Protein AF-A0A2M8Q5Z3-F1 (afdb_monomer_lite)

Radius of gyration: 21.31 Å; chains: 1; bounding box: 56×25×76 Å

Sequence (165 aa):
MDSPRSTAPQQAVLAGLPIGLMGVLLVVLALLYMAWPPNFKNAPSSYTVSHWDRMAGTDTPEGQNVERPSGYIIHQGLDALAYYMVFQSLVAIGGLAWTGDRSMYLLLMVSGSYGIIYTASLGLVIGPIVAAVGYGMVLWLGILGWSAHTSKESSTSELKHVEVL

Structure (mmCIF, N/CA/C/O backbone):
data_AF-A0A2M8Q5Z3-F1
#
_entry.id   AF-A0A2M8Q5Z3-F1
#
loop_
_atom_site.group_PDB
_atom_site.id
_atom_site.type_symbol
_atom_site.label_atom_id
_atom_site.label_alt_id
_atom_site.label_comp_id
_atom_site.label_asym_id
_atom_site.label_entity_id
_atom_site.label_seq_id
_atom_site.pdbx_PDB_ins_code
_atom_site.Cartn_x
_atom_site.Cartn_y
_atom_site.Cartn_z
_atom_site.occupancy
_atom_site.B_iso_or_equiv
_atom_site.auth_seq_id
_atom_site.auth_comp_id
_atom_site.auth_asym_id
_atom_site.auth_atom_id
_atom_site.pdbx_PDB_model_num
ATOM 1 N N . MET A 1 1 ? -31.964 -4.762 30.214 1.00 48.03 1 MET A N 1
ATOM 2 C CA . MET A 1 1 ? -31.389 -3.405 30.124 1.00 48.03 1 MET A CA 1
ATOM 3 C C . MET A 1 1 ? -30.036 -3.572 29.472 1.00 48.03 1 MET A C 1
ATOM 5 O O . MET A 1 1 ? -29.122 -4.056 30.124 1.00 48.03 1 MET A O 1
ATOM 9 N N . ASP A 1 2 ? -29.953 -3.301 28.173 1.00 46.41 2 ASP A N 1
ATOM 10 C CA . ASP A 1 2 ? -28.711 -3.452 27.421 1.00 46.41 2 ASP A CA 1
ATOM 11 C C . ASP A 1 2 ? -27.790 -2.282 27.762 1.00 46.41 2 ASP A C 1
ATOM 13 O O . ASP A 1 2 ? -28.097 -1.130 27.452 1.00 46.41 2 ASP A O 1
ATOM 17 N N . SER A 1 3 ? -26.682 -2.564 28.448 1.00 45.94 3 SER A N 1
ATOM 18 C CA . SER A 1 3 ? -25.642 -1.565 28.684 1.00 45.94 3 SER A CA 1
ATOM 19 C C . SER A 1 3 ? -25.176 -0.988 27.343 1.00 45.94 3 SER A C 1
ATOM 21 O O . SER A 1 3 ? -24.934 -1.759 26.407 1.00 45.94 3 SER A O 1
ATOM 23 N N . PRO A 1 4 ? -25.020 0.343 27.221 1.00 50.12 4 PRO A N 1
ATOM 24 C CA . PRO A 1 4 ? -24.547 0.957 25.991 1.00 50.12 4 PRO A CA 1
ATOM 25 C C . PRO A 1 4 ? -23.151 0.412 25.680 1.00 50.12 4 PRO A C 1
ATOM 27 O O . PRO A 1 4 ? -22.175 0.724 26.363 1.00 50.12 4 PRO A O 1
ATOM 30 N N . ARG A 1 5 ? -23.047 -0.447 24.657 1.00 56.69 5 ARG A N 1
ATOM 31 C CA . ARG A 1 5 ? -21.754 -0.890 24.127 1.00 56.69 5 ARG A CA 1
ATOM 32 C C . ARG A 1 5 ? -20.983 0.362 23.726 1.00 56.69 5 ARG A C 1
ATOM 34 O O . ARG A 1 5 ? -21.401 1.065 22.813 1.00 56.69 5 ARG A O 1
ATOM 41 N N . SER A 1 6 ? -19.867 0.621 24.406 1.00 50.75 6 SER A N 1
ATOM 42 C CA . SER A 1 6 ? -18.929 1.692 24.065 1.00 50.75 6 SER A CA 1
ATOM 43 C C . SER A 1 6 ? -18.607 1.653 22.563 1.00 50.75 6 SER A C 1
ATOM 45 O O . SER A 1 6 ? -17.987 0.705 22.068 1.00 50.75 6 SER A O 1
ATOM 47 N N . THR A 1 7 ? -19.086 2.667 21.838 1.00 59.47 7 THR A N 1
ATOM 48 C CA . THR A 1 7 ? -18.916 2.861 20.388 1.00 59.47 7 THR A CA 1
ATOM 49 C C . THR A 1 7 ? -17.586 3.529 20.038 1.00 59.47 7 THR A C 1
ATOM 51 O O . THR A 1 7 ? -17.220 3.579 18.866 1.00 59.47 7 THR A O 1
ATOM 54 N N . ALA A 1 8 ? -16.833 4.000 21.036 1.00 60.94 8 ALA A N 1
ATOM 55 C CA . ALA A 1 8 ? -15.576 4.727 20.865 1.00 60.94 8 ALA A CA 1
ATOM 56 C C . ALA A 1 8 ? -14.548 4.039 19.932 1.00 60.94 8 ALA A C 1
ATOM 58 O O . ALA A 1 8 ? -14.011 4.715 19.054 1.00 60.94 8 ALA A O 1
ATOM 59 N N . PRO A 1 9 ? -14.293 2.715 20.018 1.00 60.94 9 PRO A N 1
ATOM 60 C CA . PRO A 1 9 ? -13.337 2.069 19.118 1.00 60.94 9 PRO A CA 1
ATOM 61 C C . PRO A 1 9 ? -13.866 1.944 17.683 1.00 60.94 9 PRO A C 1
ATOM 63 O O . PRO A 1 9 ? -13.096 2.073 16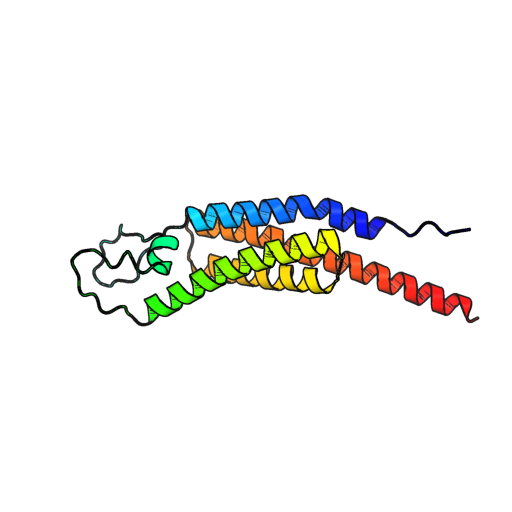.740 1.00 60.94 9 PRO A O 1
ATOM 66 N N . GLN A 1 10 ? -15.178 1.770 17.493 1.00 67.12 10 GLN A N 1
ATOM 67 C CA . GLN A 1 10 ? -15.778 1.799 16.154 1.00 67.12 10 GLN A CA 1
ATOM 68 C C . GLN A 1 10 ? -15.706 3.200 15.540 1.00 67.12 10 GLN A C 1
ATOM 70 O O . GLN A 1 10 ? -15.409 3.335 14.359 1.00 67.12 10 GLN A O 1
ATOM 75 N N . GLN A 1 11 ? -15.918 4.245 16.340 1.00 72.00 11 GLN A N 1
ATOM 76 C CA . GLN A 1 11 ? -15.814 5.629 15.879 1.00 72.00 11 GLN A CA 1
ATOM 77 C C . GLN A 1 11 ? -14.384 5.998 15.471 1.00 72.00 11 GLN A C 1
ATOM 79 O O . GLN A 1 11 ? -14.207 6.635 14.437 1.00 72.00 11 GLN A O 1
ATOM 84 N N . ALA A 1 12 ? -13.366 5.554 16.215 1.00 68.25 12 ALA A N 1
ATOM 85 C CA . ALA A 1 12 ? -11.964 5.773 15.849 1.00 68.25 12 ALA A CA 1
ATOM 86 C C . ALA A 1 12 ? -11.599 5.106 14.508 1.00 68.25 12 ALA A C 1
ATOM 88 O O . ALA A 1 12 ? -10.922 5.706 13.675 1.00 68.25 12 ALA A O 1
ATOM 89 N N . VAL A 1 13 ? -12.100 3.891 14.267 1.00 70.06 13 VAL A N 1
ATOM 90 C CA . VAL A 1 13 ? -11.884 3.152 13.010 1.00 70.06 13 VAL A CA 1
ATOM 91 C C . VAL A 1 13 ? -12.611 3.822 11.843 1.00 70.06 13 VAL A C 1
ATOM 93 O O . VAL A 1 13 ? -12.023 4.025 10.781 1.00 70.06 13 VAL A O 1
ATOM 96 N N . LEU A 1 14 ? -13.862 4.237 12.050 1.00 76.75 14 LEU A N 1
ATOM 97 C CA . LEU A 1 14 ? -14.647 4.968 11.052 1.00 76.75 14 LEU A CA 1
ATOM 98 C C . LEU A 1 14 ? -14.034 6.334 10.716 1.00 76.75 14 LEU A C 1
ATOM 100 O O . LEU A 1 14 ? -14.067 6.742 9.559 1.00 76.75 14 LEU A O 1
ATOM 104 N N . ALA A 1 15 ? -13.424 7.010 11.691 1.00 81.75 15 ALA A N 1
ATOM 105 C CA . ALA A 1 15 ? -12.713 8.267 11.468 1.00 81.75 15 ALA A CA 1
ATOM 106 C C . ALA A 1 15 ? -11.403 8.078 10.680 1.00 81.75 15 ALA A C 1
ATOM 108 O O . ALA A 1 15 ? -11.011 8.963 9.921 1.00 81.75 15 ALA A O 1
ATOM 109 N N . GLY A 1 16 ? -10.732 6.931 10.833 1.00 81.94 16 GLY A N 1
ATOM 110 C CA . GLY A 1 16 ? -9.494 6.609 10.116 1.00 81.94 16 GLY A CA 1
ATOM 111 C C . GLY A 1 16 ? -9.700 6.084 8.689 1.00 81.94 16 GLY A C 1
ATOM 112 O O . GLY A 1 16 ? -8.804 6.208 7.853 1.00 81.94 16 GLY A O 1
ATOM 113 N N . LEU A 1 17 ? -10.872 5.525 8.380 1.00 87.31 17 LEU A N 1
ATOM 114 C CA . LEU A 1 17 ? -11.184 4.935 7.073 1.00 87.31 17 LEU A CA 1
ATOM 115 C C . LEU A 1 17 ? -10.971 5.888 5.877 1.00 87.31 17 LEU A C 1
ATOM 117 O O . LEU A 1 17 ? -10.312 5.474 4.919 1.00 87.31 17 LEU A O 1
ATOM 121 N N . PRO A 1 18 ? -11.434 7.157 5.908 1.00 89.94 18 PRO A N 1
ATOM 122 C CA . PRO A 1 18 ? -11.180 8.113 4.827 1.00 89.94 18 PRO A CA 1
ATOM 123 C C . PRO A 1 18 ? -9.688 8.357 4.574 1.00 89.94 18 PRO A C 1
ATOM 125 O O . PRO A 1 18 ? -9.274 8.484 3.425 1.00 89.94 18 PRO A O 1
ATOM 128 N N . ILE A 1 19 ? -8.873 8.370 5.635 1.00 90.38 19 ILE A N 1
ATOM 129 C CA . ILE A 1 19 ? -7.418 8.565 5.549 1.00 90.38 19 ILE A CA 1
ATOM 130 C C . ILE A 1 19 ? -6.771 7.365 4.853 1.00 90.38 19 ILE A C 1
ATOM 132 O O . ILE A 1 19 ? -5.963 7.551 3.945 1.00 90.38 19 ILE A O 1
ATOM 136 N N . GLY A 1 20 ? -7.154 6.140 5.229 1.00 88.50 20 GLY A N 1
ATOM 137 C CA . GLY A 1 20 ? -6.661 4.927 4.573 1.00 88.50 20 GLY A CA 1
ATOM 138 C C . GLY A 1 20 ? -7.065 4.848 3.102 1.00 88.50 20 GLY A C 1
ATOM 139 O O . GLY A 1 20 ? -6.227 4.543 2.258 1.00 88.50 20 GLY A O 1
ATOM 140 N N . LEU A 1 21 ? -8.318 5.185 2.775 1.00 92.75 21 LEU A N 1
ATOM 141 C CA . LEU A 1 21 ? -8.805 5.227 1.392 1.00 92.75 21 LEU A CA 1
ATOM 142 C C . LEU A 1 21 ? -8.077 6.281 0.551 1.00 92.75 21 LEU A C 1
ATOM 144 O O . LEU A 1 21 ? -7.680 5.986 -0.575 1.00 92.75 21 LEU A O 1
ATOM 148 N N . MET A 1 22 ? -7.855 7.483 1.094 1.00 94.25 22 MET A N 1
ATOM 149 C CA . MET A 1 22 ? -7.023 8.497 0.440 1.00 94.25 22 MET A CA 1
ATOM 150 C C . MET A 1 22 ? -5.593 7.997 0.231 1.00 94.25 22 MET A C 1
ATOM 152 O O . MET A 1 22 ? -5.038 8.197 -0.845 1.00 94.25 22 MET A O 1
ATOM 156 N N . GLY A 1 23 ? -5.021 7.309 1.222 1.00 92.25 23 GLY A N 1
ATOM 157 C CA . GLY A 1 23 ? -3.711 6.674 1.112 1.00 92.25 23 GLY A CA 1
ATOM 158 C C . GLY A 1 23 ? -3.642 5.702 -0.063 1.00 92.25 23 GLY A C 1
ATOM 159 O O . GLY A 1 23 ? -2.775 5.838 -0.922 1.00 92.25 23 GLY A O 1
ATOM 160 N N . VAL A 1 24 ? -4.602 4.778 -0.163 1.00 91.81 24 VAL A N 1
ATOM 161 C CA . VAL A 1 24 ? -4.679 3.826 -1.282 1.00 91.81 24 VAL A CA 1
ATOM 162 C C . VAL A 1 24 ? -4.856 4.540 -2.622 1.00 91.81 24 VAL A C 1
ATOM 164 O O . VAL A 1 24 ? -4.175 4.192 -3.584 1.00 91.81 24 VAL A O 1
ATOM 167 N N . LEU A 1 25 ? -5.720 5.555 -2.696 1.00 93.19 25 LEU A N 1
ATOM 168 C CA . LEU A 1 25 ? -5.918 6.336 -3.918 1.00 93.19 25 LEU A CA 1
ATOM 169 C C . LEU A 1 25 ? -4.616 7.010 -4.372 1.00 93.19 25 LEU A C 1
ATOM 171 O O . LEU A 1 25 ? -4.281 6.952 -5.554 1.00 93.19 25 LEU A O 1
ATOM 175 N N . LEU A 1 26 ? -3.859 7.601 -3.443 1.00 91.62 26 LEU A N 1
ATOM 176 C CA . LEU A 1 26 ? -2.551 8.189 -3.732 1.00 91.62 26 LEU A CA 1
ATOM 177 C C . LEU A 1 26 ? -1.564 7.145 -4.252 1.00 91.62 26 LEU A C 1
ATOM 179 O O . LEU A 1 26 ? -0.860 7.427 -5.217 1.00 91.62 26 LEU A O 1
ATOM 183 N N . VAL A 1 27 ? -1.535 5.943 -3.667 1.00 89.50 27 VAL A N 1
ATOM 184 C CA . VAL A 1 27 ? -0.677 4.854 -4.156 1.00 89.50 27 VAL A CA 1
ATOM 185 C C . VAL A 1 27 ? -1.080 4.428 -5.566 1.00 89.50 27 VAL A C 1
ATOM 187 O O . VAL A 1 27 ? -0.211 4.303 -6.420 1.00 89.50 27 VAL A O 1
ATOM 190 N N . VAL A 1 28 ? -2.374 4.234 -5.840 1.00 88.94 28 VAL A N 1
ATOM 191 C CA . VAL A 1 28 ? -2.861 3.852 -7.177 1.00 88.94 28 VAL A CA 1
ATOM 192 C C . VAL A 1 28 ? -2.457 4.897 -8.211 1.00 88.94 28 VAL A C 1
ATOM 194 O O . VAL A 1 28 ? -1.878 4.549 -9.236 1.00 88.94 28 VAL A O 1
ATOM 197 N N . LEU A 1 29 ? -2.707 6.178 -7.929 1.00 87.56 29 LEU A N 1
ATOM 198 C CA . LEU A 1 29 ? -2.307 7.266 -8.818 1.00 87.56 29 LEU A CA 1
ATOM 199 C C . LEU A 1 29 ? -0.786 7.285 -9.002 1.00 87.56 29 LEU A C 1
ATOM 201 O O . LEU A 1 29 ? -0.306 7.336 -10.129 1.00 87.56 29 LEU A O 1
ATOM 205 N N . ALA A 1 30 ? -0.017 7.178 -7.920 1.00 85.25 30 ALA A N 1
ATOM 206 C CA . ALA A 1 30 ? 1.436 7.178 -7.993 1.00 85.25 30 ALA A CA 1
ATOM 207 C C . ALA A 1 30 ? 1.985 6.004 -8.813 1.00 85.25 30 ALA A C 1
ATOM 209 O O . ALA A 1 30 ? 2.879 6.221 -9.620 1.00 85.25 30 ALA A O 1
ATOM 210 N N . LEU A 1 31 ? 1.433 4.795 -8.667 1.00 81.25 31 LEU A N 1
ATOM 211 C CA . LEU A 1 31 ? 1.847 3.618 -9.436 1.00 81.25 31 LEU A CA 1
ATOM 212 C C . LEU A 1 31 ? 1.505 3.741 -10.925 1.00 81.25 31 LEU A C 1
ATOM 214 O O . LEU A 1 31 ? 2.308 3.326 -11.757 1.00 81.25 31 LEU A O 1
ATOM 218 N N . LEU A 1 32 ? 0.360 4.342 -11.267 1.00 76.81 32 LEU A N 1
ATOM 219 C CA . LEU A 1 32 ? -0.025 4.596 -12.662 1.00 76.81 32 LEU A CA 1
ATOM 220 C C . LEU A 1 32 ? 0.880 5.636 -13.338 1.00 76.81 32 LEU A C 1
ATOM 222 O O . LEU A 1 32 ? 1.149 5.524 -14.530 1.00 76.81 32 LEU A O 1
ATOM 226 N N . TYR A 1 33 ? 1.365 6.629 -12.587 1.00 71.06 33 TYR A N 1
ATOM 227 C CA . TYR A 1 33 ? 2.251 7.685 -13.095 1.00 71.06 33 TYR A CA 1
ATOM 228 C C . TYR A 1 33 ? 3.746 7.431 -12.821 1.00 71.06 33 TYR A C 1
ATOM 230 O O . TYR A 1 33 ? 4.588 8.253 -13.188 1.00 71.06 33 TYR A O 1
ATOM 238 N N . MET A 1 34 ? 4.107 6.315 -12.177 1.00 68.94 34 MET A N 1
ATOM 239 C CA . MET A 1 34 ? 5.496 5.989 -11.853 1.00 68.94 34 MET A CA 1
ATOM 240 C C . MET A 1 34 ? 6.237 5.483 -13.087 1.00 68.94 34 MET A C 1
ATOM 242 O O . MET A 1 34 ? 6.003 4.378 -13.582 1.00 68.94 34 MET A O 1
ATOM 246 N N . ALA A 1 35 ? 7.192 6.293 -13.532 1.00 62.47 35 ALA A N 1
ATOM 247 C CA . ALA A 1 35 ? 8.222 5.892 -14.471 1.00 62.47 35 ALA A CA 1
ATOM 248 C C . ALA A 1 35 ? 9.518 5.590 -13.707 1.00 62.47 35 ALA A C 1
ATOM 250 O O . ALA A 1 35 ? 9.911 6.317 -12.793 1.00 62.47 35 ALA A O 1
ATOM 251 N N . TRP A 1 36 ? 10.180 4.502 -14.081 1.00 61.25 36 TRP A N 1
ATOM 252 C CA . TRP A 1 36 ? 11.426 4.032 -13.485 1.00 61.25 36 TRP A CA 1
ATOM 253 C C . TRP A 1 36 ? 12.537 4.034 -14.539 1.00 61.25 36 TRP A C 1
ATOM 255 O O . TRP A 1 36 ? 12.310 3.542 -15.647 1.00 61.25 36 TRP A O 1
ATOM 265 N N . PRO A 1 37 ? 13.746 4.530 -14.235 1.00 59.19 37 PRO A N 1
ATOM 266 C CA . PRO A 1 37 ? 14.870 4.451 -15.166 1.00 59.19 37 PRO A CA 1
ATOM 267 C C . PRO A 1 37 ? 15.250 2.984 -15.398 1.00 59.19 37 PRO A C 1
ATOM 269 O O . PRO A 1 37 ? 15.461 2.252 -14.430 1.00 59.19 37 PRO A O 1
ATOM 272 N N . PRO A 1 38 ? 15.351 2.483 -16.639 1.00 57.59 38 PRO A N 1
ATOM 273 C CA . PRO A 1 38 ? 15.774 1.114 -16.813 1.00 57.59 38 PRO A CA 1
ATOM 274 C C . PRO A 1 38 ? 17.261 0.970 -16.472 1.00 57.59 38 PRO A C 1
ATOM 276 O O . PRO A 1 38 ? 18.092 1.813 -16.800 1.00 57.59 38 PRO A O 1
ATOM 279 N N . ASN A 1 39 ? 17.628 -0.170 -15.897 1.00 55.50 39 ASN A N 1
ATOM 280 C CA . ASN A 1 39 ? 19.021 -0.502 -15.589 1.00 55.50 39 ASN A CA 1
ATOM 281 C C . ASN A 1 39 ? 19.791 -1.056 -16.805 1.00 55.50 39 ASN A C 1
ATOM 283 O O . ASN A 1 39 ? 20.622 -1.955 -16.668 1.00 55.50 39 ASN A O 1
ATOM 287 N N . PHE A 1 40 ? 19.524 -0.564 -18.017 1.00 59.53 40 PHE A N 1
ATOM 288 C CA . PHE A 1 40 ? 20.279 -0.996 -19.191 1.00 59.53 40 PHE A CA 1
ATOM 289 C C . PHE A 1 40 ? 21.566 -0.171 -19.281 1.00 59.53 40 PHE A C 1
ATOM 291 O O . PHE A 1 40 ? 21.512 1.043 -19.444 1.00 59.53 40 PHE A O 1
ATOM 298 N N . LYS A 1 41 ? 22.730 -0.837 -19.222 1.00 51.97 41 LYS A N 1
ATOM 299 C CA . LYS A 1 41 ? 24.072 -0.217 -19.327 1.00 51.97 41 LYS A CA 1
ATOM 300 C C . LYS A 1 41 ? 24.244 0.723 -20.534 1.00 51.97 41 LYS A C 1
ATOM 302 O O . LYS A 1 41 ? 25.132 1.565 -20.506 1.00 51.97 41 LYS A O 1
ATOM 307 N N . ASN A 1 42 ? 23.404 0.563 -21.558 1.00 55.34 42 ASN A N 1
ATOM 308 C CA . ASN A 1 42 ? 23.439 1.308 -22.814 1.00 55.34 42 ASN A CA 1
ATOM 309 C C . ASN A 1 42 ? 22.145 2.099 -23.095 1.00 55.34 42 ASN A C 1
ATOM 311 O O . ASN A 1 42 ? 21.986 2.603 -24.206 1.00 55.34 42 ASN A O 1
ATOM 315 N N . ALA A 1 43 ? 21.201 2.186 -22.148 1.00 54.19 43 ALA A N 1
ATOM 316 C CA . ALA A 1 43 ? 20.040 3.051 -22.338 1.00 54.19 43 ALA A CA 1
ATOM 317 C C . ALA A 1 43 ? 20.462 4.526 -22.219 1.00 54.19 43 ALA A C 1
ATOM 319 O O . ALA A 1 43 ? 21.297 4.854 -21.370 1.00 54.19 43 ALA A O 1
ATOM 320 N N . PRO A 1 44 ? 19.889 5.427 -23.039 1.00 56.84 44 PRO A N 1
ATOM 321 C CA . PRO A 1 44 ? 20.049 6.862 -22.849 1.00 56.84 44 PRO A CA 1
ATOM 322 C C . PRO A 1 44 ? 19.704 7.237 -21.405 1.00 56.84 44 PRO A C 1
ATOM 324 O O . PRO A 1 44 ? 18.724 6.736 -20.857 1.00 56.84 44 PRO A O 1
ATOM 327 N N . SER A 1 45 ? 20.467 8.149 -20.801 1.00 55.44 45 SER A N 1
ATOM 328 C CA . SER A 1 45 ? 20.274 8.590 -19.408 1.00 55.44 45 SER A CA 1
ATOM 329 C C . SER A 1 45 ? 18.897 9.211 -19.120 1.00 55.44 45 SER A C 1
ATOM 331 O O . SER A 1 45 ? 18.555 9.422 -17.960 1.00 55.44 45 SER A O 1
ATOM 333 N N . SER A 1 46 ? 18.112 9.504 -20.159 1.00 56.28 46 SER A N 1
ATOM 334 C CA . SER A 1 46 ? 16.751 10.039 -20.094 1.00 56.28 46 SER A CA 1
ATOM 335 C C . SER A 1 46 ? 15.649 8.999 -20.311 1.00 56.28 46 SER A C 1
ATOM 337 O O . SER A 1 46 ? 14.471 9.343 -20.216 1.00 56.28 46 SER A O 1
ATOM 339 N N . TYR A 1 47 ? 15.985 7.749 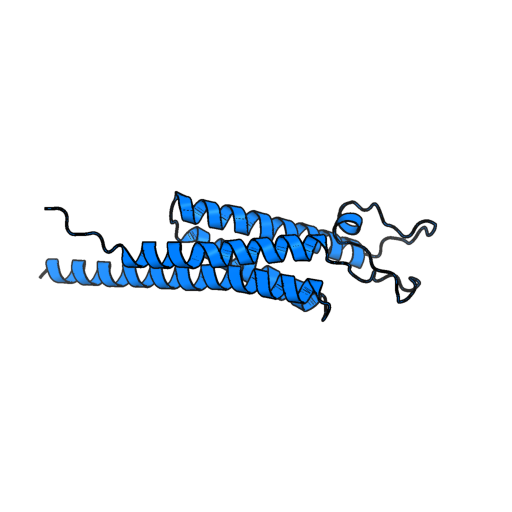-20.634 1.00 59.34 47 TYR A N 1
ATOM 340 C CA . TYR A 1 47 ? 14.967 6.734 -20.866 1.00 59.34 47 TYR A CA 1
ATOM 341 C C . TYR A 1 47 ? 14.404 6.275 -19.519 1.00 59.34 47 TYR A C 1
ATOM 343 O O . TYR A 1 47 ? 15.144 5.989 -18.585 1.00 59.34 47 TYR A O 1
ATOM 351 N N . THR A 1 48 ? 13.084 6.223 -19.405 1.00 66.69 48 THR A N 1
ATOM 352 C CA . THR A 1 48 ? 12.370 5.680 -18.246 1.00 66.69 48 THR A CA 1
ATOM 353 C C . THR A 1 48 ? 11.242 4.812 -18.781 1.00 66.69 48 THR A C 1
ATOM 355 O O . THR A 1 48 ? 10.688 5.107 -19.835 1.00 66.69 48 THR A O 1
ATOM 358 N N . VAL A 1 49 ? 10.946 3.714 -18.096 1.00 67.69 49 VAL A N 1
ATOM 359 C CA . VAL A 1 49 ? 9.888 2.771 -18.469 1.00 67.69 49 VAL A CA 1
ATOM 360 C C . VAL A 1 49 ? 8.791 2.876 -17.429 1.00 67.69 49 VAL A C 1
ATOM 362 O O . VAL A 1 49 ? 9.082 2.953 -16.229 1.00 67.69 49 VAL A O 1
ATOM 365 N N . SER A 1 50 ? 7.536 2.885 -17.867 1.00 69.44 50 SER A N 1
ATOM 366 C CA . SER A 1 50 ? 6.419 2.827 -16.931 1.00 69.44 50 SER A CA 1
ATOM 367 C C . SER A 1 50 ? 6.398 1.470 -16.210 1.00 69.44 50 SER A C 1
ATOM 369 O O . SER A 1 50 ? 6.854 0.450 -16.732 1.00 69.44 50 SER A O 1
ATOM 371 N N . HIS A 1 51 ? 5.861 1.424 -14.990 1.00 70.62 51 HIS A N 1
ATOM 372 C CA . HIS A 1 51 ? 5.639 0.146 -14.296 1.00 70.62 51 HIS A CA 1
ATOM 373 C C . HIS A 1 51 ? 4.772 -0.823 -15.099 1.00 70.62 51 HIS A C 1
ATOM 375 O O . HIS A 1 51 ? 4.997 -2.033 -15.072 1.00 70.62 51 HIS A O 1
ATOM 381 N N . TRP A 1 52 ? 3.762 -0.293 -15.789 1.00 66.75 52 TRP A N 1
ATOM 382 C CA . TRP A 1 52 ? 2.836 -1.103 -16.564 1.00 66.75 52 TRP A CA 1
ATOM 383 C C . TRP A 1 52 ? 3.548 -1.802 -17.720 1.00 66.75 52 TRP A C 1
ATOM 385 O O . TRP A 1 52 ? 3.426 -3.017 -17.865 1.00 66.75 52 TRP A O 1
ATOM 395 N N . ASP A 1 53 ? 4.370 -1.067 -18.465 1.00 71.44 53 ASP A N 1
ATOM 396 C CA . ASP A 1 53 ? 5.082 -1.611 -19.622 1.00 71.44 53 ASP A CA 1
ATOM 397 C C . ASP A 1 53 ? 6.160 -2.616 -19.200 1.00 71.44 53 ASP A C 1
ATOM 399 O O . ASP A 1 53 ? 6.378 -3.634 -19.866 1.00 71.44 53 ASP A O 1
ATOM 403 N N . ARG A 1 54 ? 6.774 -2.404 -18.027 1.00 72.06 54 ARG A N 1
ATOM 404 C CA . ARG A 1 54 ? 7.686 -3.380 -17.420 1.00 72.06 54 ARG A CA 1
ATOM 405 C C . ARG A 1 54 ? 6.972 -4.656 -16.973 1.00 72.06 54 ARG A C 1
ATOM 407 O O . ARG A 1 54 ? 7.500 -5.745 -17.186 1.00 72.06 54 ARG A O 1
ATOM 414 N N . MET A 1 55 ? 5.781 -4.553 -16.384 1.00 71.12 55 MET A N 1
ATOM 415 C CA . MET A 1 55 ? 4.979 -5.723 -16.003 1.00 71.12 55 MET A CA 1
ATOM 416 C C . MET A 1 55 ? 4.441 -6.489 -17.207 1.00 71.12 55 MET A C 1
ATOM 418 O O . MET A 1 55 ? 4.503 -7.718 -17.208 1.00 71.12 55 MET A O 1
ATOM 422 N N . ALA A 1 56 ? 3.949 -5.788 -18.227 1.00 72.75 56 ALA A N 1
ATOM 423 C CA . ALA A 1 56 ? 3.451 -6.390 -19.459 1.00 72.75 56 ALA A CA 1
ATOM 424 C C . ALA A 1 56 ? 4.585 -6.981 -20.316 1.00 72.75 56 ALA A C 1
ATOM 426 O O . ALA A 1 56 ? 4.336 -7.798 -21.202 1.00 72.75 56 ALA A O 1
ATOM 427 N N . GLY A 1 57 ? 5.836 -6.597 -20.038 1.00 66.25 57 GLY A N 1
ATOM 428 C CA . GLY A 1 57 ? 7.007 -7.029 -20.793 1.00 66.25 57 GLY A CA 1
ATOM 429 C C . GLY A 1 57 ? 6.987 -6.539 -22.241 1.00 66.25 57 GLY A C 1
ATOM 430 O O . GLY A 1 57 ? 7.632 -7.167 -23.083 1.00 66.25 57 GLY A O 1
ATOM 431 N N . THR A 1 58 ? 6.224 -5.475 -22.508 1.00 64.19 58 THR A N 1
ATOM 432 C CA . THR A 1 58 ? 5.986 -4.872 -23.825 1.00 64.19 58 THR A CA 1
ATOM 433 C C . THR A 1 58 ? 7.119 -3.935 -24.220 1.00 64.19 58 THR A C 1
ATOM 435 O O . THR A 1 58 ? 7.564 -3.990 -25.361 1.00 64.19 58 THR A O 1
ATOM 438 N N . ASP A 1 59 ? 7.668 -3.178 -23.265 1.00 60.53 59 ASP A N 1
ATOM 439 C CA . ASP A 1 59 ? 8.836 -2.322 -23.488 1.00 60.53 59 ASP A CA 1
ATOM 440 C C . ASP A 1 59 ? 10.132 -3.043 -23.101 1.00 60.53 59 ASP A C 1
ATOM 442 O O . ASP A 1 59 ? 10.735 -2.845 -22.039 1.00 60.53 59 ASP A O 1
ATOM 446 N N . THR A 1 60 ? 10.599 -3.900 -24.002 1.00 56.03 60 THR A N 1
ATOM 447 C CA . THR A 1 60 ? 12.042 -3.975 -24.262 1.00 56.03 60 THR A CA 1
ATOM 448 C C . THR A 1 60 ? 12.359 -2.872 -25.266 1.00 56.03 60 THR A C 1
ATOM 450 O O . THR A 1 60 ? 11.625 -2.794 -26.248 1.00 56.03 60 THR A O 1
ATOM 453 N N . PRO A 1 61 ? 13.392 -2.030 -25.065 1.00 51.41 61 PRO A N 1
ATOM 454 C CA . PRO A 1 61 ? 13.675 -0.919 -25.971 1.00 51.41 61 PRO A CA 1
ATOM 455 C C . PRO A 1 61 ? 13.688 -1.419 -27.420 1.00 51.41 61 PRO A C 1
ATOM 457 O O . PRO A 1 61 ? 14.490 -2.293 -27.768 1.00 51.41 61 PRO A O 1
ATOM 460 N N . GLU A 1 62 ? 12.739 -0.921 -28.220 1.00 40.91 62 GLU A N 1
ATOM 461 C CA . GLU A 1 62 ? 12.532 -1.344 -29.603 1.00 40.91 62 GLU A CA 1
ATOM 462 C C . GLU A 1 62 ? 13.871 -1.321 -30.351 1.00 40.91 62 GLU A C 1
ATOM 464 O O . GLU A 1 62 ? 14.554 -0.300 -30.427 1.00 40.91 62 GLU A O 1
ATOM 469 N N . GLY A 1 63 ? 14.275 -2.478 -30.876 1.00 46.31 63 GLY A N 1
ATOM 470 C CA . GLY A 1 63 ? 15.466 -2.602 -31.718 1.00 46.31 63 GLY A CA 1
ATOM 471 C C . GLY A 1 63 ? 16.739 -3.097 -31.032 1.00 46.31 63 GLY A C 1
ATOM 472 O O . GLY A 1 63 ? 17.748 -3.263 -31.717 1.00 46.31 63 GLY A O 1
ATOM 473 N N . GLN A 1 64 ? 16.730 -3.408 -29.734 1.00 47.47 64 GLN A N 1
ATOM 474 C CA . GLN A 1 64 ? 17.852 -4.105 -29.104 1.00 47.47 64 GLN A CA 1
ATOM 475 C C . GLN A 1 64 ? 17.397 -5.458 -28.547 1.00 47.47 64 GLN A C 1
ATOM 477 O O . GLN A 1 64 ? 16.562 -5.521 -27.650 1.00 47.47 64 GLN A O 1
ATOM 482 N N . ASN A 1 65 ? 17.998 -6.550 -29.040 1.00 50.53 65 ASN A N 1
ATOM 483 C CA . ASN A 1 65 ? 17.989 -7.871 -28.395 1.00 50.53 65 ASN A CA 1
ATOM 484 C C . ASN A 1 65 ? 18.769 -7.800 -27.066 1.00 50.53 65 ASN A C 1
ATOM 486 O O . ASN A 1 65 ? 19.777 -8.483 -26.885 1.00 50.53 65 ASN A O 1
ATOM 490 N N . VAL A 1 66 ? 18.377 -6.902 -26.160 1.00 55.16 66 VAL A N 1
ATOM 491 C CA . VAL A 1 66 ? 18.971 -6.802 -24.833 1.00 55.16 66 VAL A CA 1
ATOM 492 C C . VAL A 1 66 ? 18.490 -8.030 -24.086 1.00 55.16 66 VAL A C 1
ATOM 494 O O . VAL A 1 66 ? 17.311 -8.134 -23.746 1.00 55.16 66 VAL A O 1
ATOM 497 N N . GLU A 1 67 ? 19.397 -8.978 -23.857 1.00 55.59 67 GLU A N 1
ATOM 498 C CA . GLU A 1 67 ? 19.197 -10.021 -22.856 1.00 55.59 67 GLU A CA 1
ATOM 499 C C . GLU A 1 67 ? 18.647 -9.362 -21.596 1.00 55.59 67 GLU A C 1
ATOM 501 O O . GLU A 1 67 ? 19.300 -8.489 -21.022 1.00 55.59 67 GLU A O 1
ATOM 506 N N . ARG A 1 68 ? 17.423 -9.732 -21.199 1.00 60.75 68 ARG A N 1
ATOM 507 C CA . ARG A 1 68 ? 16.789 -9.203 -19.989 1.00 60.75 68 ARG A CA 1
ATOM 508 C C . ARG A 1 68 ? 17.720 -9.531 -18.818 1.00 60.75 68 ARG A C 1
ATOM 510 O O . ARG A 1 68 ? 17.825 -10.706 -18.459 1.00 60.75 68 ARG A O 1
ATOM 517 N N . PRO A 1 69 ? 18.410 -8.543 -18.220 1.00 65.62 69 PRO A N 1
ATOM 518 C CA . PRO A 1 69 ? 19.301 -8.840 -17.114 1.00 65.62 69 PRO A CA 1
ATOM 519 C C . PRO A 1 69 ? 18.466 -9.384 -15.951 1.00 65.62 69 PRO A C 1
ATOM 521 O O . PRO A 1 69 ? 17.319 -8.975 -15.770 1.00 65.62 69 PRO A O 1
ATOM 524 N N . SER A 1 70 ? 19.029 -10.277 -15.136 1.00 67.88 70 SER A N 1
ATOM 525 C CA . SER A 1 70 ? 18.330 -10.894 -13.993 1.00 67.88 70 SER A CA 1
ATOM 526 C C . SER A 1 70 ? 17.670 -9.870 -13.056 1.00 67.88 70 SER A C 1
ATOM 528 O O . SER A 1 70 ? 16.592 -10.124 -12.522 1.00 67.88 70 SER A O 1
ATOM 530 N N . GLY A 1 71 ? 18.252 -8.672 -12.929 1.00 66.94 71 GLY A N 1
ATOM 531 C CA . GLY A 1 71 ? 17.662 -7.550 -12.194 1.00 66.94 71 GLY A CA 1
ATOM 532 C C . GLY A 1 71 ? 16.311 -7.067 -12.741 1.00 66.94 71 GLY A C 1
ATOM 533 O O . GLY A 1 71 ? 15.455 -6.670 -11.959 1.00 66.94 71 GLY A O 1
ATOM 534 N N . TYR A 1 72 ? 16.067 -7.144 -14.054 1.00 68.81 72 TYR A N 1
ATOM 535 C CA . TYR A 1 72 ? 14.796 -6.732 -14.667 1.00 68.81 72 TYR A CA 1
ATOM 536 C C . TYR A 1 72 ? 13.631 -7.622 -14.213 1.00 68.81 72 TYR A C 1
ATOM 538 O O . TYR A 1 72 ? 12.570 -7.111 -13.868 1.00 68.81 72 TYR A O 1
ATOM 546 N N . ILE A 1 73 ? 13.853 -8.940 -14.140 1.00 73.25 73 ILE A N 1
ATOM 547 C CA . ILE A 1 73 ? 12.849 -9.911 -13.673 1.00 73.25 73 ILE A CA 1
ATOM 548 C C . ILE A 1 73 ? 12.522 -9.672 -12.194 1.00 73.25 73 ILE A C 1
ATOM 550 O O . ILE A 1 73 ? 11.358 -9.707 -11.800 1.00 73.25 73 ILE A O 1
ATOM 554 N N . ILE A 1 74 ? 13.541 -9.382 -11.379 1.00 77.56 74 ILE A N 1
ATOM 555 C CA . ILE A 1 74 ? 13.355 -9.062 -9.957 1.00 77.56 74 ILE A CA 1
ATOM 556 C C . ILE A 1 74 ? 12.492 -7.806 -9.807 1.00 77.56 74 ILE A C 1
ATOM 558 O O . ILE A 1 74 ? 11.524 -7.825 -9.051 1.00 77.56 74 ILE A O 1
ATOM 562 N N . HIS A 1 75 ? 12.786 -6.740 -10.556 1.00 73.50 75 HIS A N 1
ATOM 563 C CA . HIS A 1 75 ? 11.977 -5.520 -10.523 1.00 73.50 75 HIS A CA 1
ATOM 564 C C . HIS A 1 75 ? 10.542 -5.760 -11.000 1.00 73.50 75 HIS A C 1
ATOM 566 O O . HIS A 1 75 ? 9.617 -5.297 -10.348 1.00 73.50 75 HIS A O 1
ATOM 572 N N . GLN A 1 76 ? 10.338 -6.547 -12.059 1.00 76.25 76 GLN A N 1
ATOM 573 C CA . GLN A 1 76 ? 9.000 -6.922 -12.524 1.00 76.25 76 GLN A CA 1
ATOM 574 C C . GLN A 1 76 ? 8.196 -7.658 -11.437 1.00 76.25 76 GLN A C 1
ATOM 576 O O . GLN A 1 76 ? 7.016 -7.374 -11.232 1.00 76.25 76 GLN A O 1
ATOM 581 N N . GLY A 1 77 ? 8.840 -8.572 -10.703 1.00 82.31 77 GLY A N 1
ATOM 582 C CA . GLY A 1 77 ? 8.230 -9.260 -9.565 1.00 82.31 77 GLY A CA 1
ATOM 583 C C . GLY A 1 77 ? 7.899 -8.319 -8.403 1.00 82.31 77 GLY A C 1
ATOM 584 O O . GLY A 1 77 ? 6.834 -8.443 -7.801 1.00 82.31 77 GLY A O 1
ATOM 585 N N . LEU A 1 78 ? 8.776 -7.356 -8.105 1.00 83.38 78 LEU A N 1
ATOM 586 C CA . LEU A 1 78 ? 8.527 -6.347 -7.073 1.00 83.38 78 LEU A CA 1
ATOM 587 C C . LEU A 1 78 ? 7.391 -5.390 -7.457 1.00 83.38 78 LEU A C 1
ATOM 589 O O . LEU A 1 78 ? 6.591 -5.034 -6.597 1.00 83.38 78 LEU A O 1
ATOM 593 N N . ASP A 1 79 ? 7.267 -5.023 -8.732 1.00 82.25 79 ASP A N 1
ATOM 594 C CA . ASP A 1 79 ? 6.142 -4.218 -9.213 1.00 82.25 79 ASP A CA 1
ATOM 595 C C . ASP A 1 79 ? 4.827 -4.972 -9.042 1.00 82.25 79 ASP A C 1
ATOM 597 O O . ASP A 1 79 ? 3.887 -4.445 -8.450 1.00 82.25 79 ASP A O 1
ATOM 601 N N . ALA A 1 80 ? 4.770 -6.228 -9.498 1.00 85.00 80 ALA A N 1
ATOM 602 C CA . ALA A 1 80 ? 3.591 -7.075 -9.339 1.00 85.00 80 ALA A CA 1
ATOM 603 C C . ALA A 1 80 ? 3.211 -7.228 -7.859 1.00 85.00 80 ALA A C 1
ATOM 605 O O . ALA A 1 80 ? 2.033 -7.156 -7.503 1.00 85.00 80 ALA A O 1
ATOM 606 N N . LEU A 1 81 ? 4.211 -7.368 -6.983 1.00 88.62 81 LEU A N 1
ATOM 607 C CA . LEU A 1 81 ? 4.006 -7.417 -5.542 1.00 88.62 81 LEU A CA 1
ATOM 608 C C . LEU A 1 81 ? 3.482 -6.082 -4.991 1.00 88.62 81 LEU A C 1
ATOM 610 O O . LEU A 1 81 ? 2.593 -6.094 -4.146 1.00 88.62 81 LEU A O 1
ATOM 614 N N . ALA A 1 82 ? 3.939 -4.934 -5.495 1.00 86.69 82 ALA A N 1
ATOM 615 C CA . ALA A 1 82 ? 3.391 -3.631 -5.120 1.00 86.69 82 ALA A CA 1
ATOM 616 C C . ALA A 1 82 ? 1.906 -3.497 -5.504 1.00 86.69 82 ALA A C 1
ATOM 618 O O . ALA A 1 82 ? 1.100 -3.086 -4.670 1.00 86.69 82 ALA A O 1
ATOM 619 N N . TYR A 1 83 ? 1.506 -3.914 -6.710 1.00 86.94 83 TYR A N 1
ATOM 620 C CA . TYR A 1 83 ? 0.086 -3.944 -7.098 1.00 86.94 83 TYR A CA 1
ATOM 621 C C . TYR A 1 83 ? -0.731 -4.914 -6.240 1.00 86.94 83 TYR A C 1
ATOM 623 O O . TYR A 1 83 ? -1.850 -4.593 -5.830 1.00 86.94 83 TYR A O 1
ATOM 631 N N . TYR A 1 84 ? -0.164 -6.074 -5.910 1.00 91.62 84 TYR A N 1
ATOM 632 C CA . TYR A 1 84 ? -0.787 -7.017 -4.988 1.00 91.62 84 TYR A CA 1
ATOM 633 C C . TYR A 1 84 ? -1.002 -6.402 -3.595 1.00 91.62 84 TYR A C 1
ATOM 635 O O . TYR A 1 84 ? -2.072 -6.570 -3.017 1.00 91.62 84 TYR A O 1
ATOM 643 N N . MET A 1 85 ? -0.047 -5.626 -3.076 1.00 92.94 85 MET A N 1
ATOM 644 C CA . MET A 1 85 ? -0.175 -4.949 -1.777 1.00 92.94 85 MET A CA 1
ATOM 645 C C . MET A 1 85 ? -1.238 -3.847 -1.786 1.00 92.94 85 MET A C 1
ATOM 647 O O . MET A 1 85 ? -1.948 -3.670 -0.793 1.00 92.94 85 MET A O 1
ATOM 651 N N . VAL A 1 86 ? -1.410 -3.140 -2.907 1.00 91.94 86 VAL A N 1
ATOM 652 C CA . VAL A 1 86 ? -2.540 -2.215 -3.099 1.00 91.94 86 VAL A CA 1
ATOM 653 C C . VAL A 1 86 ? -3.865 -2.964 -3.047 1.00 91.94 86 VAL A C 1
ATOM 655 O O . VAL A 1 86 ? -4.765 -2.574 -2.302 1.00 91.94 86 VAL A O 1
ATOM 658 N N . PHE A 1 87 ? -3.979 -4.065 -3.792 1.00 93.44 87 PHE A N 1
ATOM 659 C CA . PHE A 1 87 ? -5.176 -4.902 -3.777 1.00 93.44 87 PHE A CA 1
ATOM 660 C C . PHE A 1 87 ? -5.470 -5.437 -2.368 1.00 93.44 87 PHE A C 1
ATOM 662 O O . PHE A 1 87 ? -6.594 -5.327 -1.882 1.00 93.44 87 PHE A O 1
ATOM 669 N N . GLN A 1 88 ? -4.449 -5.928 -1.666 1.00 94.69 88 GLN A N 1
ATOM 670 C CA . GLN A 1 88 ? -4.554 -6.379 -0.282 1.00 94.69 88 GLN A CA 1
ATOM 671 C C . GLN A 1 88 ? -5.014 -5.255 0.657 1.00 94.69 88 GLN A C 1
ATOM 673 O O . GLN A 1 88 ? -5.835 -5.505 1.536 1.00 94.69 88 GLN A O 1
ATOM 678 N N . SER A 1 89 ? -4.542 -4.021 0.459 1.00 92.50 89 SER A N 1
ATOM 679 C CA . SER A 1 89 ? -4.970 -2.857 1.246 1.00 92.50 89 SER A CA 1
ATOM 680 C C . SER A 1 89 ? -6.454 -2.548 1.037 1.00 92.50 89 SER A C 1
ATOM 682 O O . SER A 1 89 ? -7.169 -2.293 2.003 1.00 92.50 89 SER A O 1
ATOM 684 N N . LEU A 1 90 ? -6.945 -2.631 -0.206 1.00 93.62 90 LEU A N 1
ATOM 685 C CA . LEU A 1 90 ? -8.371 -2.476 -0.521 1.00 93.62 90 LEU A CA 1
ATOM 686 C C . LEU A 1 90 ? -9.219 -3.566 0.137 1.00 93.62 90 LEU A C 1
ATOM 688 O O . LEU A 1 90 ? -10.240 -3.260 0.753 1.00 93.62 90 LEU A O 1
ATOM 692 N N . VAL A 1 91 ? -8.783 -4.826 0.047 1.00 94.44 91 VAL A N 1
ATOM 693 C CA . VAL A 1 91 ? -9.463 -5.961 0.688 1.00 94.44 91 VAL A CA 1
ATOM 694 C C . VAL A 1 91 ? -9.479 -5.797 2.205 1.00 94.44 91 VAL A C 1
ATOM 696 O O . VAL A 1 91 ? -10.517 -6.009 2.820 1.00 94.44 91 VAL A O 1
ATOM 699 N N . ALA A 1 92 ? -8.371 -5.372 2.814 1.00 93.25 92 ALA A N 1
ATOM 700 C CA . ALA A 1 92 ? -8.287 -5.151 4.253 1.00 93.25 92 ALA A CA 1
ATOM 701 C C . ALA A 1 92 ? -9.171 -3.981 4.714 1.00 93.25 92 ALA A C 1
ATOM 703 O O . ALA A 1 92 ? -9.862 -4.104 5.721 1.00 93.25 92 ALA A O 1
ATOM 704 N N . ILE A 1 93 ? -9.224 -2.876 3.962 1.00 90.56 93 ILE A N 1
ATOM 705 C CA . ILE A 1 93 ? -10.136 -1.754 4.235 1.00 90.56 93 ILE A CA 1
ATOM 706 C C . ILE A 1 93 ? -11.602 -2.194 4.117 1.00 90.56 93 ILE A C 1
ATOM 708 O O . ILE A 1 93 ? -12.399 -1.919 5.015 1.00 90.56 93 ILE A O 1
ATOM 712 N N . GLY A 1 94 ? -11.963 -2.906 3.046 1.00 89.75 94 GLY A N 1
ATOM 713 C CA . GLY A 1 94 ? -13.313 -3.448 2.868 1.00 89.75 94 GLY A CA 1
ATOM 714 C C . GLY A 1 94 ? -13.680 -4.458 3.959 1.00 89.75 94 GLY A C 1
ATOM 715 O O . GLY A 1 94 ? -14.781 -4.413 4.504 1.00 89.75 94 GLY A O 1
ATOM 716 N N . GLY A 1 95 ? -12.729 -5.312 4.339 1.00 88.62 95 GLY A N 1
ATOM 717 C CA . GLY A 1 95 ? -12.850 -6.256 5.445 1.00 88.62 95 GLY A CA 1
ATOM 718 C C . GLY A 1 95 ? -13.075 -5.552 6.780 1.00 88.62 95 GLY A C 1
ATOM 719 O O . GLY A 1 95 ? -13.998 -5.911 7.500 1.00 88.62 95 GLY A O 1
ATOM 720 N N . LEU A 1 96 ? -12.318 -4.495 7.088 1.00 87.62 96 LEU A N 1
ATOM 721 C CA . LEU A 1 96 ? -12.534 -3.680 8.289 1.00 87.62 96 LEU A CA 1
ATOM 722 C C . LEU A 1 96 ? -13.917 -3.038 8.321 1.00 87.62 96 LEU A C 1
ATOM 724 O O . LEU A 1 96 ? -14.558 -3.042 9.369 1.00 87.62 96 LEU A O 1
ATOM 728 N N . ALA A 1 97 ? -14.384 -2.511 7.188 1.00 85.69 97 ALA A N 1
ATOM 729 C CA . ALA A 1 97 ? -15.712 -1.918 7.092 1.00 85.69 97 ALA A CA 1
ATOM 730 C C . ALA A 1 97 ? -16.834 -2.954 7.295 1.00 85.69 97 ALA A C 1
ATOM 732 O O . ALA A 1 97 ? -17.896 -2.603 7.805 1.00 85.69 97 ALA A O 1
ATOM 733 N N . TRP A 1 98 ? -16.601 -4.218 6.921 1.00 87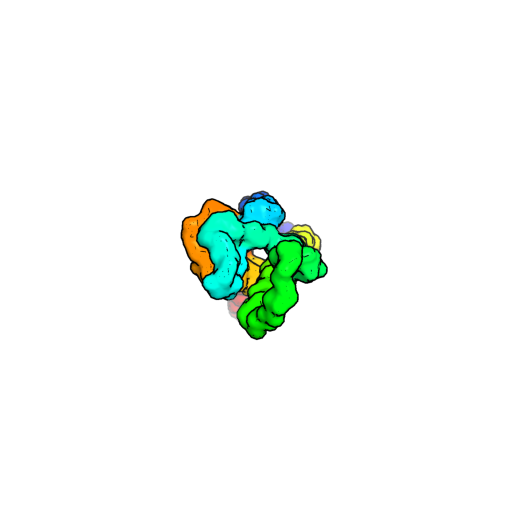.25 98 TRP A N 1
ATOM 734 C CA . TRP A 1 98 ? -17.603 -5.283 6.990 1.00 87.25 98 TRP A CA 1
ATOM 735 C C . TRP A 1 98 ? -17.580 -6.078 8.300 1.00 87.25 98 TRP A C 1
ATOM 737 O O . TRP A 1 98 ? -18.610 -6.242 8.949 1.00 87.25 98 TRP A O 1
ATOM 747 N N . THR A 1 99 ? -16.420 -6.614 8.680 1.00 86.44 99 THR A N 1
ATOM 748 C CA . THR A 1 99 ? -16.265 -7.523 9.826 1.00 86.44 99 THR A CA 1
ATOM 749 C C . THR A 1 99 ? -15.694 -6.830 11.057 1.00 86.44 99 THR A C 1
ATOM 751 O O . THR A 1 99 ? -15.931 -7.290 12.173 1.00 86.44 99 THR A O 1
ATOM 754 N N . GLY A 1 100 ? -14.932 -5.746 10.878 1.00 82.50 100 GLY A N 1
ATOM 755 C CA . GLY A 1 100 ? -14.167 -5.115 11.956 1.00 82.50 100 GLY A CA 1
ATOM 756 C C . GLY A 1 100 ? -13.079 -6.017 12.552 1.00 82.50 100 GLY A C 1
ATOM 757 O O . GLY A 1 100 ? -12.645 -5.767 13.676 1.00 82.50 100 GLY A O 1
ATOM 758 N N . ASP A 1 101 ? -12.663 -7.070 11.837 1.00 87.12 101 ASP A N 1
ATOM 759 C CA . ASP A 1 101 ? -11.701 -8.052 12.337 1.00 87.12 101 ASP A CA 1
ATOM 760 C C . ASP A 1 101 ? -10.309 -7.436 12.533 1.00 87.12 101 ASP A C 1
ATOM 762 O O . ASP A 1 101 ? -9.764 -6.732 11.678 1.00 87.12 101 ASP A O 1
ATOM 766 N N . ARG A 1 102 ? -9.705 -7.766 13.673 1.00 85.31 102 ARG A N 1
ATOM 767 C CA . ARG A 1 102 ? -8.376 -7.339 14.085 1.00 85.31 102 ARG A CA 1
ATOM 768 C C . ARG A 1 102 ? -7.289 -7.780 13.097 1.00 85.31 102 ARG A C 1
ATOM 770 O O . ARG A 1 102 ? -6.307 -7.060 12.908 1.00 85.31 102 ARG A O 1
ATOM 777 N N . SER A 1 103 ? -7.467 -8.934 12.451 1.00 91.62 103 SER A N 1
ATOM 778 C CA . SER A 1 103 ? -6.528 -9.459 11.449 1.00 91.62 103 SER A CA 1
ATOM 779 C C . SER A 1 103 ? -6.333 -8.505 10.260 1.00 91.62 103 SER A C 1
ATOM 781 O O . SER A 1 103 ? -5.236 -8.419 9.705 1.00 91.62 103 SER A O 1
ATOM 783 N N . MET A 1 104 ? -7.349 -7.707 9.922 1.00 92.00 104 MET A N 1
ATOM 784 C CA . MET A 1 104 ? -7.294 -6.773 8.799 1.00 92.00 104 MET A CA 1
ATOM 785 C C . MET A 1 104 ? -6.346 -5.598 9.065 1.00 92.00 104 MET A C 1
ATOM 787 O O . MET A 1 104 ? -5.682 -5.133 8.142 1.00 92.00 104 MET A O 1
ATOM 791 N N . TYR A 1 105 ? -6.186 -5.162 10.322 1.00 92.31 105 TYR A N 1
ATOM 792 C CA . TYR A 1 105 ? -5.180 -4.147 10.662 1.00 92.31 105 TYR A CA 1
ATOM 793 C C . TYR A 1 105 ? -3.755 -4.657 10.433 1.00 92.31 105 TYR A C 1
ATOM 795 O O . TYR A 1 105 ? -2.908 -3.890 9.982 1.00 92.31 105 TYR A O 1
ATOM 803 N N . LEU A 1 106 ? -3.490 -5.947 10.685 1.00 94.00 106 LEU A N 1
ATOM 804 C CA . LEU A 1 106 ? -2.183 -6.548 10.391 1.00 94.00 106 LEU A CA 1
ATOM 805 C C . LEU A 1 106 ? -1.903 -6.545 8.889 1.00 94.00 106 LEU A C 1
ATOM 807 O O . LEU A 1 106 ? -0.790 -6.226 8.480 1.00 94.00 106 LEU A O 1
ATOM 811 N N . LEU A 1 107 ? -2.911 -6.834 8.061 1.00 94.31 107 LEU A N 1
ATOM 812 C CA . LEU A 1 107 ? -2.771 -6.757 6.605 1.00 94.31 107 LEU A CA 1
ATOM 813 C C . LEU A 1 107 ? -2.446 -5.326 6.145 1.00 94.31 107 LEU A C 1
ATOM 815 O O . LEU A 1 107 ? -1.584 -5.158 5.283 1.00 94.31 107 LEU A O 1
ATOM 819 N N . LEU A 1 108 ? -3.066 -4.300 6.743 1.00 94.12 108 LEU A N 1
ATOM 820 C CA . LEU A 1 108 ? -2.739 -2.891 6.469 1.00 94.12 108 LEU A CA 1
ATOM 821 C C . LEU A 1 108 ? -1.328 -2.512 6.927 1.00 94.12 108 LEU A C 1
ATOM 823 O O . LEU A 1 108 ? -0.624 -1.796 6.219 1.00 94.12 108 LEU A O 1
ATOM 827 N N . MET A 1 109 ? -0.888 -3.006 8.086 1.00 96.25 109 MET A N 1
ATOM 828 C CA . MET A 1 109 ? 0.475 -2.769 8.562 1.00 96.25 109 MET A CA 1
ATOM 829 C C . MET A 1 109 ? 1.510 -3.397 7.627 1.00 96.25 109 MET A C 1
ATOM 831 O O . MET A 1 109 ? 2.450 -2.726 7.215 1.00 96.25 109 MET A O 1
ATOM 835 N N . VAL A 1 110 ? 1.325 -4.667 7.254 1.00 95.81 110 VAL A N 1
ATOM 836 C CA . VAL A 1 110 ? 2.255 -5.392 6.376 1.00 95.81 110 VAL A CA 1
ATOM 837 C C . VAL A 1 110 ? 2.334 -4.730 5.001 1.00 95.81 110 VAL A C 1
ATOM 839 O O . VAL A 1 110 ? 3.434 -4.463 4.517 1.00 95.81 110 VAL A O 1
ATOM 842 N N . SER A 1 111 ? 1.187 -4.417 4.395 1.00 94.12 111 SER A N 1
ATOM 843 C CA . SER A 1 111 ? 1.131 -3.754 3.085 1.00 94.12 111 SER A CA 1
ATOM 844 C C . SER A 1 111 ? 1.717 -2.341 3.119 1.00 94.12 111 SER A C 1
ATOM 846 O O . SER A 1 111 ? 2.533 -1.999 2.263 1.00 94.12 111 SER A O 1
ATOM 848 N N . GLY A 1 112 ? 1.381 -1.543 4.136 1.00 93.50 112 GLY A N 1
ATOM 849 C CA . GLY A 1 112 ? 1.923 -0.201 4.332 1.00 93.50 112 GLY A CA 1
ATOM 850 C C . GLY A 1 112 ? 3.439 -0.194 4.549 1.00 93.50 112 GLY A C 1
ATOM 851 O O . GLY A 1 112 ? 4.156 0.545 3.877 1.00 93.50 112 GLY A O 1
ATOM 852 N N . SER A 1 113 ? 3.963 -1.055 5.428 1.00 95.88 113 SER A N 1
ATOM 853 C CA . SER A 1 113 ? 5.410 -1.172 5.659 1.00 95.88 113 SER A CA 1
ATOM 854 C C . SER A 1 113 ? 6.159 -1.652 4.417 1.00 95.88 113 SER A C 1
ATOM 856 O O . SER A 1 113 ? 7.183 -1.065 4.068 1.00 95.88 113 SER A O 1
ATOM 858 N N . TYR A 1 114 ? 5.644 -2.674 3.724 1.00 94.06 114 TYR A N 1
ATOM 859 C CA . TYR A 1 114 ? 6.231 -3.141 2.468 1.00 94.06 114 TYR A CA 1
ATOM 860 C C . TYR A 1 114 ? 6.288 -2.012 1.437 1.00 94.06 114 TYR A C 1
ATOM 862 O O . TYR A 1 114 ? 7.342 -1.760 0.858 1.00 94.06 114 TYR A O 1
ATOM 870 N N . GLY A 1 115 ? 5.174 -1.305 1.241 1.00 90.50 115 GLY A N 1
ATOM 871 C CA . GLY A 1 115 ? 5.071 -0.242 0.254 1.00 90.50 115 GLY A CA 1
ATOM 872 C C . GLY A 1 115 ? 6.029 0.920 0.517 1.00 90.50 115 GLY A C 1
ATOM 873 O O . GLY A 1 115 ? 6.648 1.419 -0.423 1.00 90.50 115 GLY A O 1
ATOM 874 N N . ILE A 1 116 ? 6.236 1.302 1.782 1.00 92.56 116 ILE A N 1
ATOM 875 C CA . ILE A 1 116 ? 7.236 2.313 2.166 1.00 92.56 116 ILE A CA 1
ATOM 876 C C . ILE A 1 116 ? 8.654 1.832 1.841 1.00 92.56 116 ILE A C 1
ATOM 878 O O . ILE A 1 116 ? 9.412 2.563 1.211 1.00 92.56 116 ILE A O 1
ATOM 882 N N . ILE A 1 117 ? 9.020 0.608 2.238 1.00 91.56 117 ILE A N 1
ATOM 883 C CA . ILE A 1 117 ? 10.365 0.058 1.987 1.00 91.56 117 ILE A CA 1
ATOM 884 C C . ILE A 1 117 ? 10.628 -0.034 0.483 1.00 91.56 117 ILE A C 1
ATOM 886 O O . ILE A 1 117 ? 11.684 0.376 0.001 1.00 91.56 117 ILE A O 1
ATOM 890 N N . TYR A 1 118 ? 9.646 -0.537 -0.262 1.00 86.94 118 TYR A N 1
ATOM 891 C CA . TYR A 1 118 ? 9.715 -0.658 -1.707 1.00 86.94 118 TYR A CA 1
ATOM 892 C C . TYR A 1 118 ? 9.886 0.711 -2.369 1.00 86.94 118 TYR A C 1
ATOM 894 O O . TYR A 1 118 ? 10.859 0.921 -3.081 1.00 86.94 118 TYR A O 1
ATOM 902 N N . THR A 1 119 ? 9.021 1.681 -2.083 1.00 85.94 119 THR A N 1
ATOM 903 C CA . THR A 1 119 ? 9.104 3.020 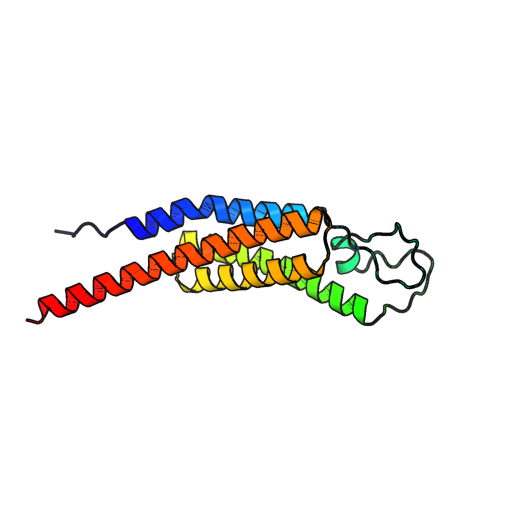-2.694 1.00 85.94 119 THR A CA 1
ATOM 904 C C . THR A 1 119 ? 10.364 3.786 -2.292 1.00 85.94 119 THR A C 1
ATOM 906 O O . THR A 1 119 ? 10.949 4.463 -3.133 1.00 85.94 119 THR A O 1
ATOM 909 N N . ALA A 1 120 ? 10.858 3.614 -1.063 1.00 84.44 120 ALA A N 1
ATOM 910 C CA . ALA A 1 120 ? 12.141 4.169 -0.633 1.00 84.44 120 ALA A CA 1
ATOM 911 C C . ALA A 1 120 ? 13.332 3.580 -1.411 1.00 84.44 120 ALA A C 1
ATOM 913 O O . ALA A 1 120 ? 14.308 4.284 -1.670 1.00 84.44 120 ALA A O 1
ATOM 914 N N . SER A 1 121 ? 13.246 2.312 -1.834 1.00 81.50 121 SER A N 1
ATOM 915 C CA . SER A 1 121 ? 14.271 1.678 -2.676 1.00 81.50 121 SER A CA 1
ATOM 916 C C . SER A 1 121 ? 14.292 2.205 -4.115 1.00 81.50 121 SER A C 1
ATOM 918 O O . SER A 1 121 ? 15.270 1.994 -4.831 1.00 81.50 121 SER A O 1
ATOM 920 N N . LEU A 1 122 ? 13.246 2.935 -4.523 1.00 72.94 122 LEU A N 1
ATOM 921 C CA . LEU A 1 122 ? 13.090 3.475 -5.869 1.00 72.94 122 LEU A CA 1
ATOM 922 C C . LEU A 1 122 ? 13.649 4.916 -6.036 1.00 72.94 122 LEU A C 1
ATOM 924 O O . LEU A 1 122 ? 13.415 5.588 -7.040 1.00 72.94 122 LEU A O 1
ATOM 928 N N . GLY A 1 123 ? 14.427 5.412 -5.074 1.00 68.31 123 GLY A N 1
ATOM 929 C CA . GLY A 1 123 ? 15.063 6.728 -5.173 1.00 68.31 123 GLY A CA 1
ATOM 930 C C . GLY A 1 123 ? 14.093 7.918 -5.084 1.00 68.31 123 GLY A C 1
ATOM 931 O O . GLY A 1 123 ? 12.878 7.779 -4.958 1.00 68.31 123 GLY A O 1
ATOM 932 N N . LEU A 1 124 ? 14.649 9.133 -5.103 1.00 64.44 124 LEU A N 1
ATOM 933 C CA . LEU A 1 124 ? 13.919 10.381 -4.832 1.00 64.44 124 LEU A CA 1
ATOM 934 C C . LEU A 1 124 ? 13.278 10.969 -6.099 1.00 64.44 124 LEU A C 1
ATOM 936 O O . LEU A 1 124 ? 13.674 12.031 -6.576 1.00 64.44 124 LEU A O 1
ATOM 940 N N . VAL A 1 125 ? 12.278 10.279 -6.645 1.00 72.94 125 VAL A N 1
ATOM 941 C CA . VAL A 1 125 ? 11.418 10.795 -7.726 1.00 72.94 125 VAL A CA 1
ATOM 942 C C . VAL A 1 125 ? 10.025 11.100 -7.160 1.00 72.94 125 VAL A C 1
ATOM 944 O O . VAL A 1 125 ? 9.601 10.489 -6.180 1.00 72.94 125 VAL A O 1
ATOM 947 N N . ILE A 1 126 ? 9.294 12.046 -7.765 1.00 73.44 126 ILE A N 1
ATOM 948 C CA . ILE A 1 126 ? 7.964 12.483 -7.290 1.00 73.44 126 ILE A CA 1
ATOM 949 C C . ILE A 1 126 ? 7.003 11.292 -7.126 1.00 73.44 126 ILE A C 1
ATOM 951 O O . ILE A 1 126 ? 6.342 11.189 -6.098 1.00 73.44 126 ILE A O 1
ATOM 955 N N . GLY A 1 127 ? 6.967 10.367 -8.091 1.00 79.19 127 GLY A N 1
ATOM 956 C CA . GLY A 1 127 ? 6.135 9.157 -8.033 1.00 79.19 127 GLY A CA 1
ATOM 957 C C . GLY A 1 127 ? 6.374 8.301 -6.776 1.00 79.19 127 GLY A C 1
ATOM 958 O O . GLY A 1 127 ? 5.449 8.156 -5.976 1.00 79.19 127 GLY A O 1
ATOM 959 N N . PRO A 1 128 ? 7.603 7.789 -6.544 1.00 81.62 128 PRO A N 1
ATOM 960 C CA . PRO A 1 128 ? 7.941 7.059 -5.321 1.00 81.62 128 PRO A CA 1
ATOM 961 C C . PRO A 1 128 ? 7.621 7.820 -4.033 1.00 81.62 128 PRO A C 1
ATOM 963 O O . PRO A 1 128 ? 7.125 7.217 -3.086 1.00 81.62 128 PRO A O 1
ATOM 966 N N . ILE A 1 129 ? 7.852 9.137 -3.994 1.00 84.38 129 ILE A N 1
ATOM 967 C CA . ILE A 1 129 ? 7.548 9.964 -2.816 1.00 84.38 129 ILE A CA 1
ATOM 968 C C . ILE A 1 129 ? 6.041 9.960 -2.531 1.00 84.38 129 ILE A C 1
ATOM 970 O O . ILE A 1 129 ? 5.630 9.717 -1.397 1.00 84.38 129 ILE A O 1
ATOM 974 N N . VAL A 1 130 ? 5.207 10.189 -3.550 1.00 87.38 130 VAL A N 1
ATOM 975 C CA . VAL A 1 130 ? 3.742 10.179 -3.399 1.00 87.38 130 VAL A CA 1
ATOM 976 C C . VAL A 1 130 ? 3.248 8.790 -2.988 1.00 87.38 130 VAL A C 1
ATOM 978 O O . VAL A 1 130 ? 2.411 8.680 -2.090 1.00 87.38 130 VAL A O 1
ATOM 981 N N . ALA A 1 131 ? 3.802 7.726 -3.574 1.00 87.94 131 ALA A N 1
ATOM 982 C CA . ALA A 1 131 ? 3.476 6.355 -3.196 1.00 87.94 131 ALA A CA 1
ATOM 983 C C . ALA A 1 131 ? 3.874 6.049 -1.739 1.00 87.94 131 ALA A C 1
ATOM 985 O O . ALA A 1 131 ? 3.080 5.466 -1.002 1.00 87.94 131 ALA A O 1
ATOM 986 N N . ALA A 1 132 ? 5.055 6.487 -1.289 1.00 90.56 132 ALA A N 1
ATOM 987 C CA . ALA A 1 132 ? 5.511 6.312 0.090 1.00 90.56 132 ALA A CA 1
ATOM 988 C C . ALA A 1 132 ? 4.582 7.012 1.091 1.00 90.56 132 ALA A C 1
ATOM 990 O O . ALA A 1 132 ? 4.229 6.432 2.118 1.00 90.56 132 ALA A O 1
ATOM 991 N N . VAL A 1 133 ? 4.136 8.233 0.774 1.00 92.75 133 VAL A N 1
ATOM 992 C CA . VAL A 1 133 ? 3.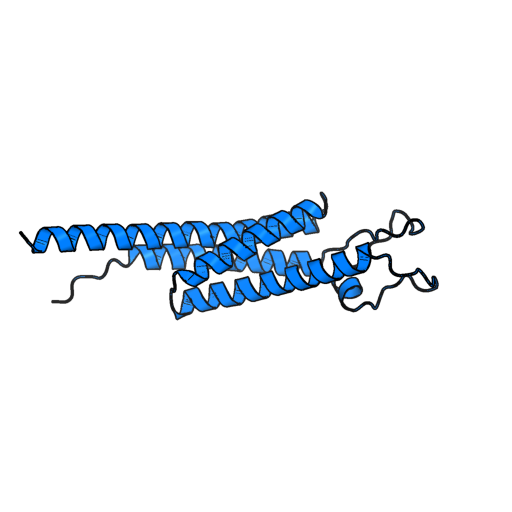152 8.967 1.584 1.00 92.75 133 VAL A CA 1
ATOM 993 C C . VAL A 1 133 ? 1.825 8.209 1.640 1.00 92.75 133 VAL A C 1
ATOM 995 O O . VAL A 1 133 ? 1.283 8.015 2.728 1.00 92.75 133 VAL A O 1
ATOM 998 N N . GLY A 1 134 ? 1.327 7.725 0.499 1.00 93.62 134 GLY A N 1
ATOM 999 C CA . GLY A 1 134 ? 0.093 6.943 0.439 1.00 93.62 134 GLY A CA 1
ATOM 1000 C C . GLY A 1 134 ? 0.161 5.663 1.280 1.00 93.62 134 GLY A C 1
ATOM 1001 O O . GLY A 1 134 ? -0.723 5.415 2.102 1.00 93.62 134 GLY A O 1
ATOM 1002 N N . TYR A 1 135 ? 1.249 4.896 1.168 1.00 93.75 135 TYR A N 1
ATOM 1003 C CA . TYR A 1 135 ? 1.490 3.719 2.011 1.00 93.75 135 TYR A CA 1
ATOM 1004 C C . TYR A 1 135 ? 1.679 4.072 3.492 1.00 93.75 135 TYR A C 1
ATOM 1006 O O . TYR A 1 135 ? 1.237 3.318 4.359 1.00 93.75 135 TYR A O 1
ATOM 1014 N N . GLY A 1 136 ? 2.260 5.234 3.798 1.00 93.69 136 GLY A N 1
ATOM 1015 C CA . GLY A 1 136 ? 2.330 5.788 5.151 1.00 93.69 136 GLY A CA 1
ATOM 1016 C C . GLY A 1 136 ? 0.952 6.010 5.770 1.00 93.69 136 GLY A C 1
ATOM 1017 O O . GLY A 1 136 ? 0.729 5.635 6.920 1.00 93.69 136 GLY A O 1
ATOM 1018 N N . MET A 1 137 ? 0.000 6.545 5.003 1.00 95.50 137 MET A N 1
ATOM 1019 C CA . MET A 1 137 ? -1.385 6.730 5.455 1.00 95.50 137 MET A CA 1
ATOM 1020 C C . MET A 1 137 ? -2.094 5.388 5.699 1.00 95.50 137 MET A C 1
ATOM 1022 O O . MET A 1 137 ? -2.810 5.245 6.692 1.00 95.50 137 MET A O 1
ATOM 1026 N N . VAL A 1 138 ? -1.858 4.387 4.842 1.00 94.50 138 VAL A N 1
ATOM 1027 C CA . VAL A 1 138 ? -2.381 3.017 5.017 1.00 94.50 138 VAL A CA 1
ATOM 1028 C C . VAL A 1 138 ? -1.815 2.365 6.284 1.00 94.50 138 VAL A C 1
ATOM 1030 O O . VAL A 1 138 ? -2.572 1.836 7.101 1.00 94.50 138 VAL A O 1
ATOM 1033 N N . LEU A 1 139 ? -0.498 2.457 6.489 1.00 95.38 139 LEU A N 1
ATOM 1034 C CA . LEU A 1 139 ? 0.177 1.950 7.685 1.00 95.38 139 LEU A CA 1
ATOM 1035 C C . LEU A 1 139 ? -0.360 2.619 8.954 1.00 95.38 139 LEU A C 1
ATOM 1037 O O . LEU A 1 139 ? -0.645 1.945 9.945 1.00 95.38 139 LEU A O 1
ATOM 1041 N N . TRP A 1 140 ? -0.527 3.941 8.916 1.00 93.81 140 TRP A N 1
ATOM 1042 C CA . TRP A 1 140 ? -1.050 4.721 10.030 1.00 93.81 140 TRP A CA 1
ATOM 1043 C C . TRP A 1 140 ? -2.455 4.267 10.441 1.00 93.81 140 TRP A C 1
ATOM 1045 O O . TRP A 1 140 ? -2.706 4.067 11.631 1.00 93.81 140 TRP A O 1
ATOM 1055 N N . LEU A 1 141 ? -3.347 4.018 9.473 1.00 92.88 141 LEU A N 1
ATOM 1056 C CA . LEU A 1 141 ? -4.667 3.440 9.743 1.00 92.88 141 LEU A CA 1
ATOM 1057 C C . LEU A 1 141 ? -4.555 2.078 10.443 1.00 92.88 141 LEU A C 1
ATOM 1059 O O . LEU A 1 141 ? -5.245 1.842 11.436 1.00 92.88 141 LEU A O 1
ATOM 1063 N N . GLY A 1 142 ? -3.668 1.203 9.962 1.00 91.44 142 GLY A N 1
ATOM 1064 C CA . GLY A 1 142 ? -3.400 -0.090 10.596 1.00 91.44 142 GLY A CA 1
ATOM 1065 C C . GLY A 1 142 ? -2.981 0.057 12.062 1.00 91.44 142 GLY A C 1
ATOM 1066 O O . GLY A 1 142 ? -3.573 -0.571 12.940 1.00 91.44 142 GLY A O 1
ATOM 1067 N N . ILE A 1 143 ? -2.008 0.930 12.346 1.00 93.25 143 ILE A N 1
ATOM 1068 C CA . ILE A 1 143 ? -1.468 1.165 13.697 1.00 93.25 143 ILE A CA 1
ATOM 1069 C C . ILE A 1 143 ? -2.522 1.732 14.645 1.00 93.25 143 ILE A C 1
ATOM 1071 O O . ILE A 1 143 ? -2.701 1.202 15.748 1.00 93.25 143 ILE A O 1
ATOM 1075 N N . LEU A 1 144 ? -3.235 2.780 14.230 1.00 90.31 144 LEU A N 1
ATOM 1076 C CA . LEU A 1 144 ? -4.269 3.391 15.062 1.00 90.31 144 LEU A CA 1
ATOM 1077 C C . LEU A 1 144 ? -5.413 2.415 15.341 1.00 90.31 144 LEU A C 1
ATOM 1079 O O . LEU A 1 144 ? -5.835 2.279 16.491 1.00 90.31 144 LEU A O 1
ATOM 1083 N N . GLY A 1 145 ? -5.877 1.701 14.314 1.00 87.88 145 GLY A N 1
ATOM 1084 C CA . GLY A 1 145 ? -6.950 0.721 14.443 1.00 87.88 145 GLY A CA 1
ATOM 1085 C C . GLY A 1 145 ? -6.585 -0.435 15.375 1.00 87.88 145 GLY A C 1
ATOM 1086 O O . GLY A 1 145 ? -7.355 -0.777 16.274 1.00 87.88 145 GLY A O 1
ATOM 1087 N N . TRP A 1 146 ? -5.373 -0.980 15.244 1.00 91.19 146 TRP A N 1
ATOM 1088 C CA . TRP A 1 146 ? -4.875 -2.038 16.127 1.00 91.19 146 TRP A CA 1
ATOM 1089 C C . TRP A 1 146 ? -4.745 -1.582 17.584 1.00 91.19 146 TRP A C 1
ATOM 1091 O O . TRP A 1 146 ? -5.132 -2.305 18.510 1.00 91.19 146 TRP A O 1
ATOM 1101 N N . SER A 1 147 ? -4.219 -0.374 17.794 1.00 88.94 147 SER A N 1
ATOM 1102 C CA . SER A 1 147 ? -4.042 0.206 19.128 1.00 88.94 147 SER A CA 1
ATOM 1103 C C . SER A 1 147 ? -5.391 0.399 19.821 1.00 88.94 147 SER A C 1
ATOM 1105 O O . SER A 1 147 ? -5.581 -0.072 20.942 1.00 88.94 147 SER A O 1
ATOM 1107 N N . ALA A 1 148 ? -6.368 0.981 19.117 1.00 86.00 148 ALA A N 1
ATOM 1108 C CA . ALA A 1 148 ? -7.723 1.177 19.627 1.00 86.00 148 ALA A CA 1
ATOM 1109 C C . ALA A 1 148 ? -8.436 -0.151 19.943 1.00 86.00 148 ALA A C 1
ATOM 1111 O O . ALA A 1 148 ? -9.148 -0.252 20.945 1.00 86.00 148 ALA A O 1
ATOM 1112 N N . HIS A 1 149 ? -8.230 -1.184 19.118 1.00 82.88 149 HIS A N 1
ATOM 1113 C CA . HIS A 1 149 ? -8.801 -2.510 19.357 1.00 82.88 149 HIS A CA 1
ATOM 1114 C C . HIS A 1 149 ? -8.216 -3.168 20.617 1.00 82.88 149 HIS A C 1
ATOM 1116 O O . HIS A 1 149 ? -8.955 -3.741 21.418 1.00 82.88 149 HIS A O 1
ATOM 1122 N N . THR A 1 150 ? -6.902 -3.053 20.825 1.00 84.44 150 THR A N 1
ATOM 1123 C CA . THR A 1 150 ? -6.203 -3.669 21.967 1.00 84.44 150 THR A CA 1
ATOM 1124 C C . THR A 1 150 ? -6.617 -3.035 23.299 1.00 84.44 150 THR A C 1
ATOM 1126 O O . THR A 1 150 ? -6.866 -3.750 24.269 1.00 84.44 150 THR A O 1
ATOM 1129 N N . SER A 1 151 ? -6.779 -1.708 23.353 1.00 80.25 151 SER A N 1
ATOM 1130 C CA . SER A 1 151 ? -7.238 -1.017 24.569 1.00 80.25 151 SER A CA 1
ATOM 1131 C C . SER A 1 151 ? -8.617 -1.497 25.040 1.00 80.25 151 SER A C 1
ATOM 1133 O O . SER A 1 151 ? -8.850 -1.619 26.240 1.00 80.25 151 SER A O 1
ATOM 1135 N N . LYS A 1 152 ? -9.520 -1.832 24.108 1.00 74.06 152 LYS A N 1
ATOM 1136 C CA . LYS A 1 152 ? -10.868 -2.329 24.427 1.00 74.06 152 LYS A CA 1
ATOM 1137 C C . LYS A 1 152 ? -10.845 -3.700 25.110 1.00 74.06 152 LYS A C 1
ATOM 1139 O O . LYS A 1 152 ? -11.620 -3.942 26.037 1.00 74.06 152 LYS A O 1
ATOM 1144 N N . GLU A 1 153 ? -9.982 -4.602 24.646 1.00 76.19 153 GLU A N 1
ATOM 1145 C CA . GLU A 1 153 ? -9.851 -5.948 25.218 1.00 76.19 153 GLU A CA 1
ATOM 1146 C C . GLU A 1 153 ? -9.394 -5.876 26.684 1.00 76.19 153 GLU A C 1
ATOM 1148 O O . GLU A 1 153 ? -10.015 -6.509 27.539 1.00 76.19 153 GLU A O 1
ATOM 1153 N N . SER A 1 154 ? -8.410 -5.018 26.988 1.00 73.06 154 SER A N 1
ATOM 1154 C CA . SER A 1 154 ? -7.871 -4.830 28.346 1.00 73.06 154 SER A CA 1
ATOM 1155 C C . SER A 1 154 ? -8.920 -4.337 29.350 1.00 73.06 154 SER A C 1
ATOM 1157 O O . SER A 1 154 ? -9.038 -4.886 30.445 1.00 73.06 154 SER A O 1
ATOM 1159 N N . SER A 1 155 ? -9.735 -3.341 28.984 1.00 71.38 155 SER A N 1
ATOM 1160 C CA . SER A 1 155 ? -10.781 -2.824 29.884 1.00 71.38 155 SER A CA 1
ATOM 1161 C C . SER A 1 155 ? -11.877 -3.856 30.166 1.00 71.38 155 SER A C 1
ATOM 1163 O O . SER A 1 155 ? -12.480 -3.862 31.236 1.00 71.38 155 SER A O 1
ATOM 1165 N N . THR A 1 156 ? -12.141 -4.753 29.213 1.00 70.81 156 THR A N 1
ATOM 1166 C CA . THR A 1 156 ? -13.172 -5.787 29.374 1.00 70.81 156 THR A CA 1
ATOM 1167 C C . THR A 1 156 ? -12.698 -6.919 30.292 1.00 70.81 156 THR A C 1
ATOM 1169 O O . THR A 1 156 ? -13.510 -7.500 31.011 1.00 70.81 156 THR A O 1
ATOM 1172 N N . SER A 1 157 ? -11.397 -7.240 30.299 1.00 70.06 157 SER A N 1
ATOM 1173 C CA . SER A 1 157 ? -10.839 -8.240 31.220 1.00 70.06 157 SER A CA 1
ATOM 1174 C C . SER A 1 157 ? -10.832 -7.778 32.676 1.00 70.06 157 SER A C 1
ATOM 1176 O O . SER A 1 157 ? -11.125 -8.585 33.553 1.00 70.06 157 SER A O 1
ATOM 1178 N N . GLU A 1 158 ? -10.560 -6.498 32.944 1.00 72.19 158 GLU A N 1
ATOM 1179 C CA . GLU A 1 158 ? -10.547 -5.969 34.317 1.00 72.19 158 GLU A CA 1
ATOM 1180 C C . GLU A 1 158 ? -11.937 -6.018 34.960 1.00 72.19 158 GLU A C 1
ATOM 1182 O O . GLU A 1 158 ? -12.074 -6.456 36.100 1.00 72.19 158 GLU A O 1
ATOM 1187 N N . LEU A 1 159 ? -12.987 -5.672 34.208 1.00 69.44 159 LEU A N 1
ATOM 1188 C CA . LEU A 1 159 ? -14.367 -5.728 34.703 1.00 69.44 159 LEU A CA 1
ATOM 1189 C C . LEU A 1 159 ? -14.801 -7.151 35.079 1.00 69.44 159 LEU A C 1
ATOM 1191 O O . LEU A 1 159 ? -15.451 -7.343 36.103 1.00 69.44 159 LEU A O 1
ATOM 1195 N N . LYS A 1 160 ? -14.387 -8.164 34.307 1.00 67.75 160 LYS A N 1
ATOM 1196 C CA . LYS A 1 160 ? -14.685 -9.569 34.626 1.00 67.75 160 LYS A CA 1
ATOM 1197 C C . LYS A 1 160 ? -13.999 -10.055 35.901 1.00 67.75 160 LYS A C 1
ATOM 1199 O O . LYS A 1 160 ? -14.515 -10.963 36.539 1.00 67.75 160 LYS A O 1
ATOM 1204 N N . HIS A 1 161 ? -12.851 -9.488 36.268 1.00 65.81 161 HIS A N 1
ATOM 1205 C CA . HIS A 1 161 ? -12.172 -9.852 37.512 1.00 65.81 161 HIS A CA 1
ATOM 1206 C C . HIS A 1 161 ? -12.843 -9.257 38.753 1.00 65.81 161 HIS A C 1
ATOM 1208 O O . HIS A 1 161 ? -12.759 -9.860 39.819 1.00 65.81 161 HIS A O 1
ATOM 1214 N N . VAL A 1 162 ? -13.527 -8.117 38.621 1.00 70.94 162 VAL A N 1
ATOM 1215 C CA . VAL A 1 162 ? -14.220 -7.462 39.741 1.00 70.94 162 VAL A CA 1
ATOM 1216 C C . VAL A 1 162 ? -15.541 -8.158 40.087 1.00 70.94 162 VAL A C 1
ATOM 1218 O O . VAL A 1 162 ? -15.890 -8.219 41.256 1.00 70.94 162 VAL A O 1
ATOM 1221 N N . GLU A 1 163 ? -16.254 -8.736 39.115 1.00 65.31 163 GLU A N 1
ATOM 1222 C CA . GLU A 1 163 ? -17.535 -9.433 39.361 1.00 65.31 163 GLU A CA 1
ATOM 1223 C C . GLU A 1 163 ? -17.400 -10.799 40.063 1.00 65.31 163 GLU A C 1
ATOM 1225 O O . GLU A 1 163 ? -18.406 -11.398 40.438 1.00 65.31 163 GLU A O 1
ATOM 1230 N N . VAL A 1 164 ? -16.180 -11.319 40.226 1.00 69.44 164 VAL A N 1
ATOM 1231 C CA . VAL A 1 164 ? -15.928 -12.643 40.830 1.00 69.44 164 VAL A CA 1
ATOM 1232 C C . VAL A 1 164 ? -15.570 -12.540 42.328 1.00 69.44 164 VAL A C 1
ATOM 1234 O O . VAL A 1 164 ? -15.318 -13.561 42.967 1.00 69.44 164 VAL A O 1
ATOM 1237 N N . LEU A 1 165 ? -15.572 -11.333 42.905 1.00 55.66 165 LEU A N 1
ATOM 1238 C CA . LEU A 1 165 ? -15.313 -11.058 44.327 1.00 55.66 165 LEU A CA 1
ATOM 1239 C C . LEU A 1 165 ? -16.591 -10.628 45.055 1.00 55.66 165 LEU A C 1
ATOM 1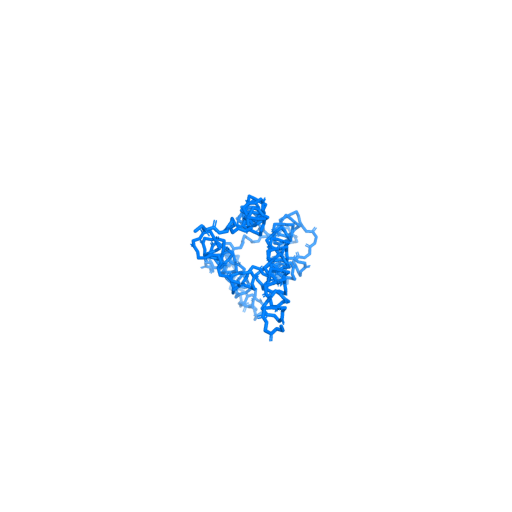241 O O . LEU A 1 165 ? -16.750 -11.054 46.221 1.00 55.66 165 LEU A O 1
#

Secondary structure (DSSP, 8-state):
-------HHHHHHHHHHHHHHHHHHHHHHHHHH-EE----TTS-TT--EEHHHHHHT--S-TT------HHHHHHHHHHHHHHHHHHHHHHHHHHHHHT--HHHHHHHHHHHHHHHHHHHHT-S-HHHHHHHHHHHHHHHHHHHHHHHHHHHHHHHHHHHHHTT-

Foldseek 3Di:
DDDPDPCVLVVLLVVLLVLLVVLLVLLVVLLQVDWACDPDPPDDPPDTHRLVCLLVVVDPPPPDPPPCPPVSVVVSVLSVVLVVLSVLLVVLSVCCVPPVDLVSLVSLLVSLVSQLVSLVVRDDDPSSVSNNVSSVSSNVSSVSSNVSVVVVVVVVVVVVVVVVD

pLDDT: mean 77.34, std 14.59, range [40.91, 96.25]